Protein AF-A0A088EZX1-F1 (afdb_monomer)

pLDDT: mean 89.08, std 13.88, range [38.44, 97.62]

Mean predicted aligned error: 6.72 Å

Nearest PDB structures (foldseek):
  3rqe-assembly1_C  TM=2.971E-01  e=9.447E+00  Homo sapiens

Solvent-accessible surface area (backbone atoms only — not comparable to full-atom values): 5942 Å² total; per-residue (Å²): 137,83,80,78,68,46,72,68,45,32,51,54,51,67,64,37,51,64,52,64,74,63,32,73,60,56,62,70,67,47,57,46,86,90,68,82,81,54,67,69,47,52,75,72,67,46,52,73,58,54,47,36,44,52,66,67,53,99,67,88,75,80,70,56,60,55,55,51,30,48,50,48,29,53,49,40,50,51,54,28,51,52,33,51,52,58,62,56,57,67,70,72,76,80,82,82,128

Secondary structure (DSSP, 8-state):
-PPP-SHHHHHHHHT-HHHHHS----HHHHT-SS----HHHHHHT--HHHHHHHTT-SS----THHHHHHHHHHHHHHHHHHHHHHHHHGGG-----

Foldseek 3Di:
DDQDQALVSLVVLCPPCCLQPPLAACLVVLQDDPDDDDPCCLVPPDDPLSNCSNVVPPDDDDPCSNPVSVVSNVVSNVSSVVSVVVVVVVVPPDPDD

Radius of gyration: 20.99 Å; Cα contacts (8 Å, |Δi|>4): 64; chains: 1; bounding box: 43×24×69 Å

Sequence (97 aa):
MVIPNSLADAELLLNDYSTMNTGYPVYGELSADEYYVALETFDGMLDFDQRNTYTWMDIIYDDVAQWQRPYKAVFNANQALEIINNNSADTKIDIKK

Structure (mmCIF, N/CA/C/O backbone):
data_AF-A0A088EZX1-F1
#
_entry.id   AF-A0A088EZX1-F1
#
loop_
_atom_site.group_PDB
_atom_site.id
_atom_site.type_symbol
_atom_site.label_atom_id
_atom_site.label_alt_id
_atom_site.label_comp_id
_atom_site.label_asym_id
_atom_site.label_entity_id
_atom_site.label_seq_id
_atom_site.pdbx_PDB_ins_code
_atom_site.Cartn_x
_atom_site.Cartn_y
_atom_site.Cartn_z
_atom_site.occupancy
_atom_site.B_iso_or_equiv
_atom_site.auth_seq_id
_atom_site.auth_comp_id
_atom_site.auth_asym_id
_atom_site.auth_atom_id
_atom_site.pdbx_PDB_model_num
ATOM 1 N N . MET A 1 1 ? -22.031 13.208 5.763 1.00 49.41 1 MET A N 1
ATOM 2 C CA . MET A 1 1 ? -21.100 12.103 6.079 1.00 49.41 1 MET A CA 1
ATOM 3 C C . MET A 1 1 ? -21.504 11.534 7.423 1.00 49.41 1 MET A C 1
ATOM 5 O O . MET A 1 1 ? -21.734 12.322 8.330 1.00 49.41 1 MET A O 1
ATOM 9 N N . VAL A 1 2 ? -21.661 10.216 7.520 1.00 72.44 2 VAL A N 1
ATOM 10 C CA . VAL A 1 2 ? -21.952 9.519 8.782 1.00 72.44 2 VAL A CA 1
ATOM 11 C C . VAL A 1 2 ? -20.622 9.026 9.340 1.00 72.44 2 VAL A C 1
ATOM 13 O O . VAL A 1 2 ? -19.820 8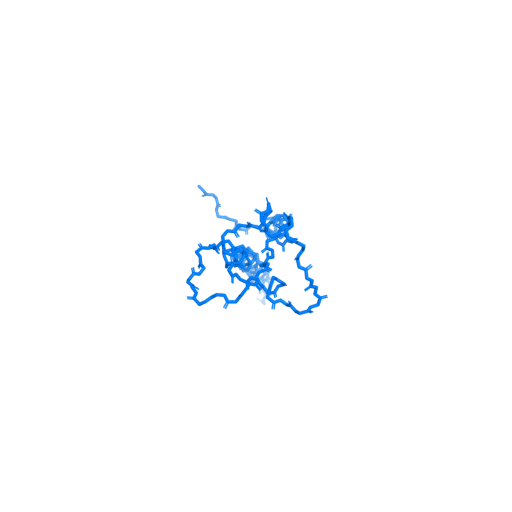.487 8.581 1.00 72.44 2 VAL A O 1
ATOM 16 N N . ILE A 1 3 ? -20.368 9.272 10.624 1.00 80.56 3 ILE A N 1
ATOM 17 C CA . ILE A 1 3 ? -19.179 8.767 11.316 1.00 80.56 3 ILE A CA 1
ATOM 18 C C . ILE A 1 3 ? -19.511 7.341 11.788 1.00 80.56 3 ILE A C 1
ATOM 20 O O . ILE A 1 3 ? -20.488 7.192 12.525 1.00 80.56 3 ILE A O 1
ATOM 24 N N . PRO A 1 4 ? -18.762 6.311 11.352 1.00 84.75 4 PRO A N 1
ATOM 25 C CA . PRO A 1 4 ? -18.891 4.940 11.852 1.00 84.75 4 PRO A CA 1
ATOM 26 C C . PRO A 1 4 ? -18.852 4.890 13.384 1.00 84.75 4 PRO A C 1
ATOM 28 O O . PRO A 1 4 ? -17.983 5.524 13.978 1.00 84.75 4 PRO A O 1
ATOM 31 N N . ASN A 1 5 ? -19.767 4.157 1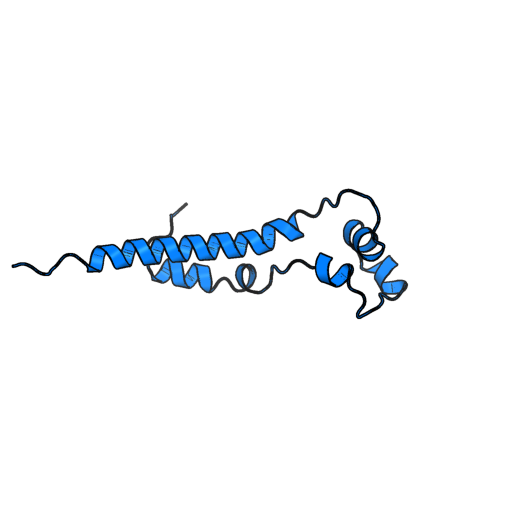4.027 1.00 88.94 5 ASN A N 1
ATOM 32 C CA . ASN A 1 5 ? -19.808 4.096 15.500 1.00 88.94 5 ASN A CA 1
ATOM 33 C C . ASN A 1 5 ? -20.279 2.746 16.072 1.00 88.94 5 ASN A C 1
ATOM 35 O O . ASN A 1 5 ? -20.170 2.508 17.273 1.00 88.94 5 ASN A O 1
ATOM 39 N N . SER A 1 6 ? -20.803 1.846 15.239 1.00 92.31 6 SER A N 1
ATOM 40 C CA . SER A 1 6 ? -21.243 0.514 15.663 1.00 92.31 6 SER A CA 1
ATOM 41 C C . SER A 1 6 ? -20.201 -0.562 15.352 1.00 92.31 6 SER A C 1
ATOM 43 O O . SER A 1 6 ? -19.401 -0.422 14.427 1.00 92.31 6 SER A O 1
ATOM 45 N N . LEU A 1 7 ? -20.249 -1.690 16.071 1.00 93.25 7 LEU A N 1
ATOM 46 C CA . LEU A 1 7 ? -19.397 -2.851 15.768 1.00 93.25 7 LEU A CA 1
ATOM 47 C C . LEU A 1 7 ? -19.598 -3.378 14.336 1.00 93.25 7 LEU A C 1
ATOM 49 O O . LEU A 1 7 ? -18.640 -3.840 13.723 1.00 93.25 7 LEU A O 1
ATOM 53 N N . ALA A 1 8 ? -20.810 -3.257 13.783 1.00 94.31 8 ALA A N 1
ATOM 54 C CA . ALA A 1 8 ? -21.083 -3.609 12.391 1.00 94.31 8 ALA A CA 1
ATOM 55 C C . ALA A 1 8 ? -20.343 -2.682 11.409 1.00 94.31 8 ALA A C 1
ATOM 57 O O . ALA A 1 8 ? -19.843 -3.141 10.386 1.00 94.31 8 ALA A O 1
ATOM 58 N N . ASP A 1 9 ? -20.207 -1.391 11.731 1.00 94.31 9 ASP A N 1
ATOM 59 C CA . ASP A 1 9 ? -19.421 -0.474 10.900 1.00 94.31 9 ASP A CA 1
ATOM 60 C C . ASP A 1 9 ? -17.927 -0.825 10.942 1.00 94.31 9 ASP A C 1
ATOM 62 O O . ASP A 1 9 ? -17.252 -0.765 9.915 1.00 94.31 9 ASP A O 1
ATOM 66 N N . ALA A 1 10 ? -17.409 -1.227 12.109 1.00 94.81 10 ALA A N 1
ATOM 67 C CA . ALA A 1 10 ? -16.029 -1.698 12.239 1.00 94.81 10 ALA A CA 1
ATOM 68 C C . ALA A 1 10 ? -15.780 -2.961 11.395 1.00 94.81 10 ALA A C 1
ATOM 70 O O . ALA A 1 10 ? -14.762 -3.054 10.712 1.00 94.81 10 ALA A O 1
ATOM 71 N N . GLU A 1 11 ? -16.728 -3.901 11.383 1.00 95.69 11 GLU A N 1
ATOM 72 C CA . GLU A 1 11 ? -16.672 -5.079 10.515 1.00 95.69 11 GLU A CA 1
ATOM 73 C C . GLU A 1 11 ? -16.665 -4.691 9.026 1.00 95.69 11 GLU A C 1
ATOM 75 O O . GLU A 1 11 ? -15.844 -5.198 8.263 1.00 95.69 11 GLU A O 1
ATOM 80 N N . LEU A 1 12 ? -17.512 -3.746 8.604 1.00 95.75 12 LEU A N 1
ATOM 81 C CA . LEU A 1 12 ? -17.533 -3.262 7.219 1.00 95.75 12 LEU A CA 1
ATOM 82 C C . LEU A 1 12 ? -16.223 -2.570 6.809 1.00 95.75 12 LEU A C 1
ATOM 84 O O . LEU A 1 12 ? -15.771 -2.767 5.682 1.00 95.75 12 LEU A O 1
ATOM 88 N N . LEU A 1 13 ? -15.595 -1.802 7.707 1.00 95.12 13 LEU A N 1
ATOM 89 C CA . LEU A 1 13 ? -14.288 -1.177 7.456 1.00 95.12 13 LEU A CA 1
ATOM 90 C C . LEU A 1 13 ? -13.188 -2.219 7.216 1.00 95.12 13 LEU A C 1
ATOM 92 O O . LEU A 1 13 ? -12.357 -2.038 6.326 1.00 95.12 13 LEU A O 1
ATOM 96 N N . LEU A 1 14 ? -13.187 -3.304 7.994 1.00 95.31 14 LEU A N 1
ATOM 97 C CA . LEU A 1 14 ? -12.210 -4.388 7.860 1.00 95.31 14 LEU A CA 1
ATOM 98 C C . LEU A 1 14 ? -12.492 -5.289 6.650 1.00 95.31 14 LEU A C 1
ATOM 100 O O . LEU A 1 14 ? -11.560 -5.830 6.057 1.00 95.31 14 LEU A O 1
ATOM 104 N N . ASN A 1 15 ? -13.758 -5.409 6.248 1.00 96.81 15 ASN A N 1
ATOM 105 C CA . ASN A 1 15 ? -14.177 -6.163 5.067 1.00 96.81 15 ASN A CA 1
ATOM 106 C C . ASN A 1 15 ? -13.971 -5.411 3.739 1.00 96.81 15 ASN A C 1
ATOM 108 O O . ASN A 1 15 ? -14.233 -5.983 2.678 1.00 96.81 15 ASN A O 1
ATOM 112 N N . ASP A 1 16 ? -13.475 -4.166 3.750 1.00 95.44 16 ASP A N 1
ATOM 113 C CA . ASP A 1 16 ? -13.034 -3.464 2.537 1.00 95.44 16 ASP A CA 1
ATOM 114 C C . ASP A 1 16 ? -11.767 -4.124 1.965 1.00 95.44 16 ASP A C 1
ATOM 116 O O . ASP A 1 16 ? -10.639 -3.662 2.152 1.00 95.44 16 ASP A O 1
ATOM 120 N N . TYR A 1 17 ? -11.965 -5.234 1.251 1.00 95.19 17 TYR A N 1
ATOM 121 C CA . TYR A 1 17 ? -10.896 -6.047 0.679 1.00 95.19 17 TYR A CA 1
ATOM 122 C C . TYR A 1 17 ? -9.951 -5.235 -0.208 1.00 95.19 17 TYR A C 1
ATOM 124 O O . TYR A 1 17 ? -8.739 -5.438 -0.158 1.00 95.19 17 TYR A O 1
ATOM 132 N N . SER A 1 18 ? -10.486 -4.296 -0.996 1.00 94.25 18 SER A N 1
ATOM 133 C CA . SER A 1 18 ? -9.666 -3.486 -1.893 1.00 94.25 18 SER A CA 1
ATOM 134 C C . SER A 1 18 ? -8.676 -2.637 -1.097 1.00 94.25 18 SER A C 1
ATOM 136 O O . SER A 1 18 ? -7.477 -2.665 -1.376 1.00 94.25 18 SER A O 1
ATOM 138 N N . THR A 1 19 ? -9.133 -1.945 -0.056 1.00 94.88 19 THR A N 1
ATOM 139 C CA . THR A 1 19 ? -8.226 -1.146 0.773 1.00 94.88 19 THR A CA 1
ATOM 140 C C . THR A 1 19 ? -7.297 -2.024 1.614 1.00 94.88 19 THR A C 1
ATOM 142 O O . THR A 1 19 ? -6.100 -1.753 1.670 1.00 94.88 19 THR A O 1
ATOM 145 N N . MET A 1 20 ? -7.819 -3.079 2.243 1.00 96.31 20 MET A N 1
ATOM 146 C CA . MET A 1 20 ? -7.074 -3.852 3.240 1.00 96.31 20 MET A CA 1
ATOM 147 C C . MET A 1 20 ? -6.065 -4.835 2.633 1.00 96.31 20 MET A C 1
ATOM 149 O O . MET A 1 20 ? -5.031 -5.085 3.244 1.00 96.31 20 MET A O 1
ATOM 153 N N . ASN A 1 21 ? -6.342 -5.384 1.444 1.00 95.00 21 ASN A N 1
ATOM 154 C CA . ASN A 1 21 ? -5.594 -6.521 0.893 1.00 95.00 21 ASN A CA 1
ATOM 155 C C . ASN A 1 21 ? -5.143 -6.344 -0.566 1.00 95.00 21 ASN A C 1
ATOM 157 O O . ASN A 1 21 ? -4.737 -7.319 -1.192 1.00 95.00 21 ASN A O 1
ATOM 161 N N . THR A 1 22 ? -5.239 -5.143 -1.151 1.00 93.56 22 THR A N 1
ATOM 162 C CA . THR A 1 22 ? -4.761 -4.916 -2.536 1.00 93.56 22 THR A CA 1
ATOM 163 C C . THR A 1 22 ? -3.867 -3.687 -2.702 1.00 93.56 22 THR A C 1
ATOM 165 O O . THR A 1 22 ? -3.237 -3.513 -3.740 1.00 93.56 22 THR A O 1
ATOM 168 N N . GLY A 1 23 ? -3.767 -2.836 -1.678 1.00 89.12 23 GLY A N 1
ATOM 169 C CA . GLY A 1 23 ? -3.029 -1.572 -1.716 1.00 89.12 23 GLY A CA 1
ATOM 170 C C . GLY A 1 23 ? -1.535 -1.672 -1.397 1.00 89.12 23 GLY A C 1
ATOM 171 O O . GLY A 1 23 ? -1.017 -0.770 -0.743 1.00 89.12 23 GLY A O 1
ATOM 172 N N . TYR A 1 24 ? -0.856 -2.752 -1.789 1.00 92.00 24 TYR A N 1
ATOM 173 C CA . TYR A 1 24 ? 0.557 -2.963 -1.455 1.00 92.00 24 TYR A CA 1
ATOM 174 C C . TYR A 1 24 ? 1.488 -2.033 -2.258 1.00 92.00 24 TYR A C 1
ATOM 176 O O . TYR A 1 24 ? 1.235 -1.811 -3.446 1.00 92.00 24 TYR A O 1
ATOM 184 N N . PRO A 1 25 ? 2.562 -1.498 -1.645 1.00 93.12 25 PRO A N 1
ATOM 185 C CA . PRO A 1 25 ? 3.600 -0.770 -2.371 1.00 93.12 25 PRO A CA 1
ATOM 186 C C . PRO A 1 25 ? 4.409 -1.727 -3.255 1.00 93.12 25 PRO A C 1
ATOM 188 O O . PRO A 1 25 ? 4.695 -2.853 -2.850 1.00 93.12 25 PRO A O 1
ATOM 191 N N . VAL A 1 26 ? 4.805 -1.273 -4.445 1.00 92.56 26 VAL A N 1
ATOM 192 C CA . VAL A 1 26 ? 5.519 -2.098 -5.439 1.00 92.56 26 VAL A CA 1
ATOM 193 C C . VAL A 1 26 ? 6.997 -1.738 -5.577 1.00 92.56 26 VAL A C 1
ATOM 195 O O . VAL A 1 26 ? 7.765 -2.532 -6.107 1.00 92.56 26 VAL A O 1
ATOM 198 N N . TYR A 1 27 ? 7.428 -0.576 -5.075 1.00 93.69 27 TYR A N 1
ATOM 199 C CA . TYR A 1 27 ? 8.813 -0.113 -5.255 1.00 93.69 27 TYR A CA 1
ATOM 200 C C . TYR A 1 27 ? 9.856 -0.993 -4.574 1.00 93.69 27 TYR A C 1
ATOM 202 O O . TYR A 1 27 ? 10.941 -1.149 -5.119 1.00 93.69 27 TYR A O 1
ATOM 210 N N . GLY A 1 28 ? 9.516 -1.623 -3.444 1.00 91.25 28 GLY A N 1
ATOM 211 C CA . GLY A 1 28 ? 10.409 -2.590 -2.800 1.00 91.25 28 GLY A CA 1
ATOM 212 C C . GLY A 1 28 ? 10.759 -3.745 -3.738 1.00 91.25 28 GLY A C 1
ATOM 213 O O . GLY A 1 28 ? 11.934 -4.024 -3.946 1.00 91.25 28 GLY A O 1
ATOM 214 N N . GLU A 1 29 ? 9.744 -4.327 -4.378 1.00 92.88 29 GLU A N 1
ATOM 215 C CA . GLU A 1 29 ? 9.913 -5.419 -5.341 1.00 92.88 29 GLU A CA 1
ATOM 216 C C . GLU A 1 29 ? 10.589 -4.943 -6.633 1.00 92.88 29 GLU A C 1
ATOM 218 O O . GLU A 1 29 ? 11.450 -5.625 -7.170 1.00 92.88 29 GLU A O 1
ATOM 223 N N . LEU A 1 30 ? 10.248 -3.757 -7.150 1.00 94.00 30 LEU A N 1
ATOM 224 C CA . LEU A 1 30 ? 10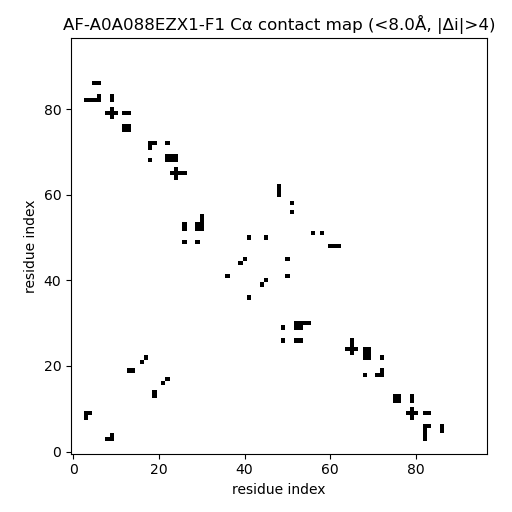.905 -3.193 -8.343 1.00 94.00 30 LEU A CA 1
ATOM 225 C C . LEU A 1 30 ? 12.393 -2.914 -8.141 1.00 94.00 30 LEU A C 1
ATOM 227 O O . LEU A 1 30 ? 13.140 -2.906 -9.110 1.00 94.00 30 LEU A O 1
ATOM 231 N N . SER A 1 31 ? 12.820 -2.701 -6.902 1.00 92.38 31 SER A N 1
ATOM 232 C CA . SER A 1 31 ? 14.220 -2.473 -6.551 1.00 92.38 31 SER A CA 1
ATOM 233 C C . SER A 1 31 ? 14.978 -3.754 -6.163 1.00 92.38 31 SER A C 1
ATOM 235 O O . SER A 1 31 ? 16.157 -3.685 -5.827 1.00 92.38 31 SER A O 1
ATOM 237 N N . ALA A 1 32 ? 14.314 -4.911 -6.184 1.00 93.44 32 ALA A N 1
ATOM 238 C CA . ALA A 1 32 ? 14.854 -6.173 -5.689 1.00 93.44 32 ALA A CA 1
ATOM 239 C C . ALA A 1 32 ? 15.787 -6.868 -6.707 1.00 93.44 32 ALA A C 1
ATOM 241 O O . ALA A 1 32 ? 15.810 -6.509 -7.886 1.00 93.44 32 ALA A O 1
ATOM 242 N N . ASP A 1 33 ? 16.577 -7.847 -6.258 1.00 93.50 33 ASP A N 1
ATOM 243 C CA . ASP A 1 33 ? 17.577 -8.547 -7.083 1.00 93.50 33 ASP A CA 1
ATOM 244 C C . ASP A 1 33 ? 17.165 -9.980 -7.476 1.00 93.50 33 ASP A C 1
ATOM 246 O O . ASP A 1 33 ? 17.901 -10.682 -8.176 1.00 93.50 33 ASP A O 1
ATOM 250 N N . GLU A 1 34 ? 15.959 -10.407 -7.095 1.00 94.94 34 GLU A N 1
ATOM 251 C CA . GLU A 1 34 ? 15.430 -11.749 -7.343 1.00 94.94 34 GLU A CA 1
ATOM 252 C C . GLU A 1 34 ? 14.938 -11.987 -8.783 1.00 94.94 34 GLU A C 1
ATOM 254 O O . GLU A 1 34 ? 14.718 -13.137 -9.178 1.00 94.94 34 GLU A O 1
ATOM 259 N N . TYR A 1 35 ? 14.764 -10.938 -9.591 1.00 94.31 35 TYR A N 1
ATOM 260 C CA . TYR A 1 35 ? 14.313 -11.050 -10.981 1.00 94.31 35 TYR A CA 1
ATOM 261 C C . TYR A 1 35 ? 14.900 -9.958 -11.879 1.00 94.31 35 TYR A C 1
ATOM 263 O O . TYR A 1 35 ? 15.557 -9.024 -11.434 1.00 94.31 35 TYR A O 1
ATOM 271 N N . TYR A 1 36 ? 14.651 -10.088 -13.182 1.00 94.81 36 TYR A N 1
ATOM 272 C CA . TYR A 1 36 ? 14.931 -9.043 -14.158 1.00 94.81 36 TYR A CA 1
ATOM 273 C C . TYR A 1 36 ? 13.682 -8.747 -14.988 1.00 94.81 36 TYR A C 1
ATOM 275 O O . TYR A 1 36 ? 12.883 -9.638 -15.286 1.00 94.81 36 TYR A O 1
ATOM 283 N N . VAL A 1 37 ? 13.525 -7.488 -15.387 1.00 95.06 37 VAL A N 1
ATOM 284 C CA . VAL A 1 37 ? 12.449 -7.034 -16.273 1.00 95.06 37 VAL A CA 1
ATOM 285 C C . VAL A 1 37 ? 12.925 -7.118 -17.724 1.00 95.06 37 VAL A C 1
ATOM 287 O O . VAL A 1 37 ? 13.976 -6.583 -18.076 1.00 95.06 37 VAL A O 1
ATOM 290 N N . ALA A 1 38 ? 12.155 -7.799 -18.578 1.00 96.81 38 ALA A N 1
ATOM 291 C CA . ALA A 1 38 ? 12.420 -7.859 -20.016 1.00 96.81 38 ALA A CA 1
ATOM 292 C C . ALA A 1 38 ? 12.263 -6.474 -20.667 1.00 96.81 38 ALA A C 1
ATOM 294 O O . ALA A 1 38 ? 11.437 -5.674 -20.223 1.00 96.81 38 ALA A O 1
ATOM 295 N N . LEU A 1 39 ? 13.018 -6.201 -21.736 1.00 97.00 39 LEU A N 1
ATOM 296 C CA . LEU A 1 39 ? 13.037 -4.883 -22.383 1.00 97.00 39 LEU A CA 1
ATOM 297 C C . LEU A 1 39 ? 11.640 -4.459 -22.858 1.00 97.00 39 LEU A C 1
ATOM 299 O O . LEU A 1 39 ? 11.244 -3.314 -22.678 1.00 97.00 39 LEU A O 1
ATOM 303 N N . GLU A 1 40 ? 10.856 -5.399 -23.385 1.00 97.62 40 GLU A N 1
ATOM 304 C CA . GLU A 1 40 ? 9.494 -5.148 -23.853 1.00 97.62 40 GLU A CA 1
ATOM 305 C C . GLU A 1 40 ? 8.569 -4.700 -22.712 1.00 97.62 40 GLU A C 1
ATOM 307 O O . GLU A 1 40 ? 7.735 -3.814 -22.896 1.00 97.62 40 GLU A O 1
ATOM 312 N N . THR A 1 41 ? 8.730 -5.281 -21.520 1.00 96.62 41 THR A N 1
ATOM 313 C CA . THR A 1 41 ? 7.976 -4.898 -20.317 1.00 96.62 41 THR A CA 1
ATOM 314 C C . THR A 1 41 ? 8.471 -3.564 -19.767 1.00 96.62 41 THR A C 1
ATOM 316 O O . THR A 1 41 ? 7.661 -2.705 -19.420 1.00 96.62 41 THR A O 1
ATOM 319 N N . PHE A 1 42 ? 9.789 -3.367 -19.718 1.00 96.06 42 PHE A N 1
ATOM 320 C CA . PHE A 1 42 ? 10.400 -2.126 -19.251 1.00 96.06 42 PHE A CA 1
ATOM 321 C C . PHE A 1 42 ? 9.940 -0.931 -20.097 1.00 96.06 42 PHE A C 1
ATOM 323 O O . PHE A 1 42 ? 9.498 0.079 -19.553 1.00 96.06 42 PHE A O 1
ATOM 330 N N . ASP A 1 43 ? 9.956 -1.073 -21.424 1.00 95.81 43 ASP A N 1
ATOM 331 C CA . ASP A 1 43 ? 9.592 -0.005 -22.353 1.00 95.81 43 ASP A CA 1
ATOM 332 C C . ASP A 1 43 ? 8.081 0.130 -22.573 1.00 95.81 43 ASP A C 1
ATOM 334 O O . ASP A 1 43 ? 7.597 1.238 -22.827 1.00 95.81 43 ASP A O 1
ATOM 338 N N . GLY A 1 44 ? 7.330 -0.972 -22.489 1.00 96.00 44 GLY A N 1
ATOM 339 C CA . GLY A 1 44 ? 5.911 -1.019 -22.843 1.00 96.00 44 GLY A CA 1
ATOM 340 C C . GLY A 1 44 ? 4.928 -0.980 -21.671 1.00 96.00 44 GLY A C 1
ATOM 341 O O . GLY A 1 44 ? 3.791 -0.557 -21.874 1.00 96.00 44 GLY A O 1
ATOM 342 N N . MET A 1 45 ? 5.326 -1.418 -20.470 1.00 95.44 45 MET A N 1
ATOM 343 C CA . MET A 1 45 ? 4.422 -1.550 -19.314 1.00 95.44 45 MET A CA 1
ATOM 344 C C . MET A 1 45 ? 4.787 -0.658 -18.132 1.00 95.44 45 MET A C 1
ATOM 346 O O 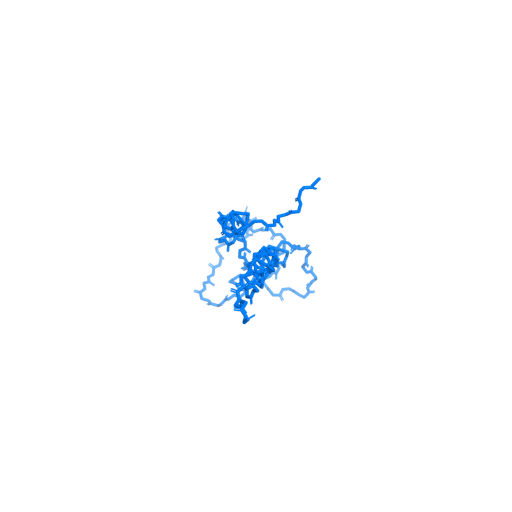. MET A 1 45 ? 3.875 -0.128 -17.500 1.00 95.44 45 MET A O 1
ATOM 350 N N . LEU A 1 46 ? 6.077 -0.498 -17.819 1.00 95.12 46 LEU A N 1
ATOM 351 C CA . LEU A 1 46 ? 6.476 0.303 -16.664 1.00 95.12 46 LEU A CA 1
ATOM 352 C C . LEU A 1 46 ? 6.232 1.790 -16.919 1.00 95.12 46 LEU A C 1
ATOM 354 O O . LEU A 1 46 ? 6.561 2.312 -17.992 1.00 95.12 46 LEU A O 1
ATOM 358 N N . ASP A 1 47 ? 5.694 2.480 -15.920 1.00 94.19 47 ASP A N 1
ATOM 359 C CA . ASP A 1 47 ? 5.612 3.939 -15.929 1.00 94.19 47 ASP A CA 1
ATOM 360 C C . ASP A 1 47 ? 6.982 4.592 -15.646 1.00 94.19 47 ASP A C 1
ATOM 362 O O . ASP A 1 47 ? 8.002 3.918 -15.482 1.00 94.19 47 ASP A O 1
ATOM 366 N N . PHE A 1 48 ? 7.022 5.927 -15.658 1.00 94.25 48 PHE A N 1
ATOM 367 C CA . PHE A 1 48 ? 8.255 6.686 -15.448 1.00 94.25 48 PHE A CA 1
ATOM 368 C C . PHE A 1 48 ? 8.900 6.366 -14.094 1.00 94.25 48 PHE A C 1
ATOM 370 O O . PHE A 1 48 ? 10.072 5.991 -14.054 1.00 94.25 48 PHE A O 1
ATOM 377 N N . ASP A 1 49 ? 8.147 6.450 -12.998 1.00 94.81 49 ASP A N 1
ATOM 378 C CA . ASP A 1 49 ? 8.699 6.229 -11.663 1.00 94.81 49 ASP A CA 1
ATOM 379 C C . ASP A 1 49 ? 9.116 4.772 -11.460 1.00 94.81 49 ASP A C 1
ATOM 381 O O . ASP A 1 49 ? 10.152 4.512 -10.854 1.00 94.81 49 ASP A O 1
ATOM 385 N N . GLN A 1 50 ? 8.375 3.814 -12.019 1.00 95.06 50 GLN A N 1
ATOM 386 C CA . GLN A 1 50 ? 8.710 2.393 -11.962 1.00 95.06 50 GLN A CA 1
ATOM 387 C C . GLN A 1 50 ? 10.015 2.075 -12.700 1.00 95.06 50 GLN A C 1
ATOM 389 O O . GLN A 1 50 ? 10.848 1.339 -12.173 1.00 95.06 50 GLN A O 1
ATOM 394 N N . ARG A 1 51 ? 10.235 2.649 -13.893 1.00 94.88 51 ARG A N 1
ATOM 395 C CA . ARG A 1 51 ? 11.508 2.500 -14.629 1.00 94.88 51 ARG A CA 1
ATOM 396 C C . ARG A 1 51 ? 12.671 3.090 -13.848 1.00 94.88 51 ARG A C 1
ATOM 398 O O . ARG A 1 51 ? 13.729 2.469 -13.752 1.00 94.88 51 ARG A O 1
ATOM 405 N N . ASN A 1 52 ? 12.471 4.280 -13.291 1.00 95.00 52 ASN A N 1
ATOM 406 C CA . ASN A 1 52 ? 13.484 4.965 -12.497 1.00 95.00 52 ASN A CA 1
ATOM 407 C C . ASN A 1 52 ? 13.781 4.220 -11.189 1.00 95.00 52 ASN A C 1
ATOM 409 O O . ASN A 1 52 ? 14.943 4.107 -10.818 1.00 95.00 52 ASN A O 1
ATOM 413 N N . THR A 1 53 ? 12.761 3.634 -10.557 1.00 94.94 53 THR A N 1
ATOM 414 C CA . THR A 1 53 ? 12.905 2.770 -9.376 1.00 94.94 53 THR A CA 1
ATOM 415 C C . THR A 1 53 ? 13.714 1.521 -9.713 1.00 94.94 53 THR A C 1
ATOM 417 O O . THR A 1 53 ? 14.694 1.230 -9.037 1.00 94.94 53 THR A O 1
ATOM 420 N N . TYR A 1 54 ? 13.362 0.819 -10.797 1.00 95.44 54 TYR A N 1
ATOM 421 C CA . TYR A 1 54 ? 14.064 -0.394 -11.232 1.00 95.44 54 TYR A CA 1
ATOM 422 C C . TYR A 1 54 ? 15.537 -0.136 -11.583 1.00 95.44 54 TYR A C 1
ATOM 424 O O . TYR A 1 54 ? 16.407 -0.973 -11.357 1.00 95.44 54 TYR A O 1
ATOM 432 N N . THR A 1 55 ? 15.836 1.044 -12.128 1.00 94.50 55 THR A N 1
ATOM 433 C CA . THR A 1 55 ? 17.199 1.455 -12.502 1.00 94.50 55 THR A CA 1
ATOM 434 C C . THR A 1 55 ? 17.931 2.245 -11.417 1.00 94.50 55 THR A C 1
ATOM 436 O O . THR A 1 55 ? 19.071 2.648 -11.643 1.00 94.50 55 THR A O 1
ATOM 439 N N . TRP A 1 56 ? 17.319 2.433 -10.241 1.00 93.69 56 TRP A N 1
ATOM 440 C CA . TRP A 1 56 ? 17.886 3.173 -9.109 1.00 93.69 56 TRP A CA 1
ATOM 441 C C . TRP A 1 56 ? 18.349 4.597 -9.463 1.00 93.69 56 TRP A C 1
ATOM 443 O O . TRP A 1 56 ? 19.407 5.056 -9.027 1.00 93.69 56 TRP A O 1
ATOM 453 N N . MET A 1 57 ? 17.565 5.306 -10.275 1.00 95.31 57 MET A N 1
ATOM 454 C CA . MET A 1 57 ? 17.874 6.682 -10.661 1.00 95.31 57 MET A CA 1
ATOM 455 C C . MET A 1 57 ? 17.729 7.640 -9.473 1.00 95.31 57 MET A C 1
ATOM 457 O O . MET A 1 57 ? 16.769 7.562 -8.709 1.00 95.31 57 MET A O 1
ATOM 461 N N . ASP A 1 58 ? 18.661 8.587 -9.350 1.00 94.19 58 ASP A N 1
ATOM 462 C CA . ASP A 1 58 ? 18.640 9.629 -8.314 1.00 94.19 58 ASP A CA 1
ATOM 463 C C . ASP A 1 58 ? 17.660 10.753 -8.686 1.00 94.19 58 ASP A C 1
ATOM 465 O O . ASP A 1 58 ? 18.041 11.847 -9.109 1.00 94.19 58 ASP A O 1
ATOM 469 N N . ILE A 1 59 ? 16.368 10.435 -8.616 1.00 92.00 59 ILE A N 1
ATOM 470 C CA . ILE A 1 59 ? 15.267 11.362 -8.863 1.00 92.00 59 ILE A CA 1
ATOM 471 C C . ILE A 1 59 ? 14.215 11.254 -7.758 1.00 92.00 59 ILE A C 1
ATOM 473 O O . ILE A 1 59 ? 14.155 10.279 -7.011 1.00 92.00 59 ILE A O 1
ATOM 477 N N . ILE A 1 60 ? 13.352 12.262 -7.673 1.00 90.44 60 ILE A N 1
ATOM 478 C CA . ILE A 1 60 ? 12.191 12.223 -6.785 1.00 90.44 60 ILE A CA 1
ATOM 479 C C . ILE A 1 60 ? 11.090 11.407 -7.470 1.00 90.44 60 ILE A C 1
ATOM 481 O O . ILE A 1 60 ? 10.759 11.680 -8.622 1.00 90.44 60 ILE A O 1
ATOM 485 N N . TYR A 1 61 ? 10.542 10.422 -6.757 1.00 88.88 61 TYR A N 1
ATOM 486 C CA . TYR A 1 61 ? 9.360 9.670 -7.181 1.00 88.88 61 TYR A CA 1
ATOM 487 C C . TYR A 1 61 ? 8.092 10.395 -6.727 1.00 88.88 61 TYR A C 1
ATOM 489 O O . TYR A 1 61 ? 7.963 10.726 -5.544 1.00 88.88 61 TYR A O 1
ATOM 497 N N . ASP A 1 62 ? 7.149 10.595 -7.644 1.00 90.25 62 ASP A N 1
ATOM 498 C CA . ASP A 1 62 ? 5.941 11.393 -7.414 1.00 90.25 62 ASP A CA 1
ATOM 499 C C . ASP A 1 62 ? 4.670 10.532 -7.267 1.00 90.25 62 ASP A C 1
ATOM 501 O O . ASP A 1 62 ? 3.597 11.058 -6.944 1.00 90.25 62 ASP A O 1
ATOM 505 N N . ASP A 1 63 ? 4.757 9.206 -7.445 1.00 92.88 63 ASP A N 1
ATOM 506 C CA . ASP A 1 63 ? 3.634 8.297 -7.196 1.00 92.88 63 ASP A CA 1
ATOM 507 C C . ASP A 1 63 ? 3.271 8.205 -5.704 1.00 92.88 63 ASP A C 1
ATOM 509 O O . ASP A 1 63 ? 3.706 7.334 -4.940 1.00 92.88 63 ASP A O 1
ATOM 513 N N . VAL A 1 64 ? 2.363 9.090 -5.299 1.00 93.31 64 VAL A N 1
ATOM 514 C CA . VAL A 1 64 ? 1.781 9.127 -3.957 1.00 93.31 64 VAL A CA 1
ATOM 515 C C . VAL A 1 64 ? 1.091 7.815 -3.572 1.00 93.31 64 VAL A C 1
ATOM 517 O O . VAL A 1 64 ? 0.960 7.530 -2.380 1.00 93.31 64 VAL A O 1
ATOM 520 N N . ALA A 1 65 ? 0.651 6.993 -4.534 1.00 92.81 65 ALA A N 1
ATOM 521 C CA . ALA A 1 65 ? -0.083 5.767 -4.247 1.00 92.81 65 ALA A CA 1
ATOM 522 C C . ALA A 1 65 ? 0.767 4.747 -3.478 1.00 92.81 65 ALA A C 1
ATOM 524 O O . ALA A 1 65 ? 0.210 4.021 -2.649 1.00 92.81 65 ALA A O 1
ATOM 525 N N . GLN A 1 66 ? 2.089 4.744 -3.687 1.00 92.88 66 GLN A N 1
ATOM 526 C CA . GLN A 1 66 ? 3.032 3.879 -2.968 1.00 92.88 66 GLN A CA 1
ATOM 527 C C 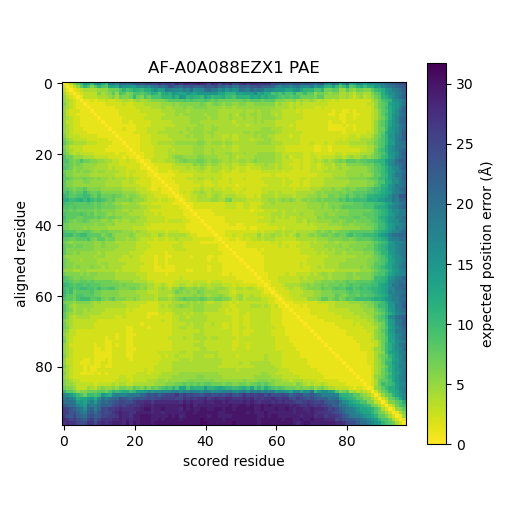. GLN A 1 66 ? 2.982 4.100 -1.455 1.00 92.88 66 GLN A C 1
ATOM 529 O O . GLN A 1 66 ? 3.132 3.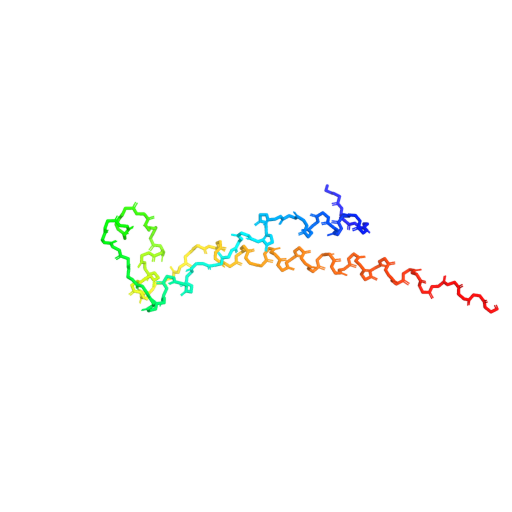165 -0.674 1.00 92.88 66 GLN A O 1
ATOM 534 N N . TRP A 1 67 ? 2.722 5.337 -1.033 1.00 93.25 67 TRP A N 1
ATOM 535 C CA . TRP A 1 67 ? 2.579 5.699 0.372 1.00 93.25 67 TRP A CA 1
ATOM 536 C C . TRP A 1 67 ? 1.118 5.699 0.822 1.00 93.25 67 TRP A C 1
ATOM 538 O O . TRP A 1 67 ? 0.751 5.120 1.842 1.00 93.25 67 TRP A O 1
ATOM 548 N N . GLN A 1 68 ? 0.244 6.340 0.055 1.00 95.62 68 GLN A N 1
ATOM 549 C CA . GLN A 1 68 ? -1.134 6.584 0.456 1.00 95.62 68 GLN A CA 1
ATOM 550 C C . GLN A 1 68 ? -1.925 5.289 0.654 1.00 95.62 68 GLN A C 1
ATOM 552 O O . GLN A 1 68 ? -2.713 5.194 1.596 1.00 95.62 68 GLN A O 1
ATOM 557 N N . ARG A 1 69 ? -1.750 4.295 -0.226 1.00 95.75 69 ARG A N 1
ATOM 558 C CA . ARG A 1 69 ? -2.524 3.047 -0.183 1.00 95.75 69 ARG A CA 1
ATOM 559 C C . ARG A 1 69 ? -2.268 2.226 1.086 1.00 95.75 69 ARG A C 1
ATOM 561 O O . ARG A 1 69 ? -3.258 1.927 1.759 1.00 95.75 69 ARG A O 1
ATOM 568 N N . PRO A 1 70 ? -1.016 1.925 1.489 1.00 95.06 70 PRO A N 1
ATOM 569 C CA . PRO A 1 70 ? -0.787 1.220 2.748 1.00 95.06 70 PRO A CA 1
ATOM 570 C C . PRO A 1 70 ? -1.252 2.040 3.960 1.00 95.06 70 PRO A C 1
ATOM 572 O O . PRO A 1 70 ? -1.862 1.488 4.876 1.00 95.06 70 PRO A O 1
ATOM 575 N N . TYR A 1 71 ? -1.078 3.367 3.951 1.00 96.19 71 TYR A N 1
ATOM 576 C CA . TYR A 1 71 ? -1.575 4.216 5.042 1.00 96.19 71 TYR A CA 1
ATOM 577 C C . TYR A 1 71 ? -3.100 4.276 5.132 1.00 96.19 71 TYR A C 1
ATOM 579 O O . TYR A 1 71 ? -3.641 4.455 6.223 1.00 96.19 71 TYR A O 1
ATOM 587 N N . LYS A 1 72 ? -3.815 4.070 4.025 1.00 96.31 72 LYS A N 1
ATOM 588 C CA . LYS A 1 72 ? -5.274 3.949 4.034 1.00 96.31 72 LYS A CA 1
ATOM 589 C C . LYS A 1 72 ? -5.733 2.685 4.771 1.00 96.31 72 LYS A C 1
ATOM 591 O O . LYS 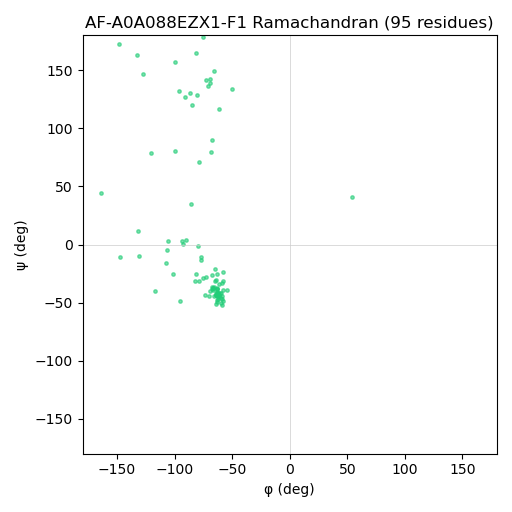A 1 72 ? -6.698 2.750 5.528 1.00 96.31 72 LYS A O 1
ATOM 596 N N . ALA A 1 73 ? -5.027 1.564 4.608 1.00 96.62 73 ALA A N 1
ATOM 597 C CA . ALA A 1 73 ? -5.303 0.346 5.373 1.00 96.62 73 ALA A CA 1
ATOM 598 C C . ALA A 1 73 ? -5.053 0.559 6.876 1.00 96.62 73 ALA A C 1
ATOM 600 O O . ALA A 1 73 ? -5.897 0.206 7.700 1.00 96.62 73 ALA A O 1
ATOM 601 N N . VAL A 1 74 ? -3.945 1.224 7.232 1.00 96.69 74 VAL A N 1
ATOM 602 C CA . VAL A 1 74 ? -3.650 1.617 8.625 1.00 96.69 74 VAL A CA 1
ATOM 603 C C . VAL A 1 74 ? -4.749 2.516 9.191 1.00 96.69 74 VAL A C 1
ATOM 605 O O . VAL A 1 74 ? -5.204 2.306 10.313 1.00 96.69 74 VAL A O 1
ATOM 608 N N . PHE A 1 75 ? -5.212 3.494 8.414 1.00 96.06 75 PHE A N 1
ATOM 609 C CA . PHE A 1 75 ? -6.299 4.378 8.815 1.00 96.06 75 PHE A CA 1
ATOM 610 C C . PHE A 1 75 ? -7.590 3.600 9.103 1.00 96.06 75 PHE A C 1
ATOM 612 O O . PHE A 1 75 ? -8.150 3.747 10.187 1.00 96.06 75 PHE A O 1
ATOM 619 N N . ASN A 1 76 ? -8.027 2.720 8.195 1.00 96.00 76 ASN A N 1
ATOM 620 C CA . ASN A 1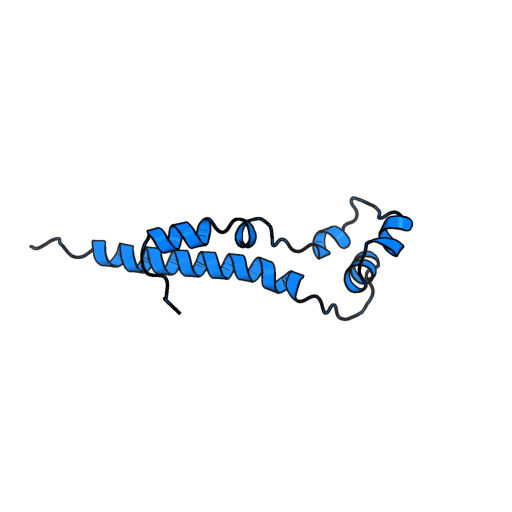 76 ? -9.220 1.894 8.407 1.00 96.00 76 ASN A CA 1
ATOM 621 C C . ASN A 1 76 ? -9.090 1.000 9.653 1.00 96.00 76 ASN A C 1
ATOM 623 O O . ASN A 1 76 ? -10.036 0.901 10.435 1.00 96.00 76 ASN A O 1
ATOM 627 N N . ALA A 1 77 ? -7.919 0.391 9.868 1.00 96.69 77 ALA A N 1
ATOM 628 C CA . ALA A 1 77 ? -7.654 -0.426 11.049 1.00 96.69 77 ALA A CA 1
ATOM 629 C C . ALA A 1 77 ? -7.734 0.396 12.346 1.00 96.69 77 ALA A C 1
ATOM 631 O O . ALA A 1 77 ? -8.366 -0.035 13.310 1.00 96.69 77 ALA A O 1
ATOM 632 N N . ASN A 1 78 ? -7.159 1.601 12.362 1.00 97.12 78 ASN A N 1
ATOM 633 C CA . ASN A 1 78 ? -7.220 2.497 13.517 1.00 97.12 78 ASN A CA 1
ATOM 634 C C . ASN A 1 78 ? -8.656 2.943 13.822 1.00 97.12 78 ASN A C 1
ATOM 636 O O . ASN A 1 78 ? -9.059 2.924 14.983 1.00 97.12 78 ASN A O 1
ATOM 640 N N . GLN A 1 79 ? -9.450 3.261 12.794 1.00 95.50 79 GLN A N 1
ATOM 641 C CA . GLN A 1 79 ? -10.870 3.581 12.969 1.00 95.50 79 GLN A CA 1
ATOM 642 C C . GLN A 1 79 ? -11.648 2.395 13.558 1.00 95.50 79 GLN A C 1
ATOM 644 O O . GLN A 1 79 ? -12.448 2.576 14.473 1.00 95.50 79 GLN A O 1
ATOM 649 N N . ALA A 1 80 ? -11.400 1.171 13.080 1.00 95.75 80 ALA A N 1
ATOM 650 C CA . ALA A 1 80 ? -12.035 -0.024 13.632 1.00 95.75 80 ALA A CA 1
ATOM 651 C C . ALA A 1 80 ? -11.650 -0.246 15.107 1.00 95.75 80 ALA A C 1
ATOM 653 O O . ALA A 1 80 ? -12.520 -0.517 15.936 1.00 95.75 80 ALA A O 1
ATOM 654 N N . LEU A 1 81 ? -10.369 -0.074 15.456 1.00 95.88 81 LEU A N 1
ATOM 655 C CA . LEU A 1 81 ? -9.887 -0.169 16.838 1.00 95.88 81 LEU A CA 1
ATOM 656 C C . LEU A 1 81 ? -10.547 0.869 17.753 1.00 95.88 81 LEU A C 1
ATOM 658 O O . LEU A 1 81 ? -10.929 0.533 18.873 1.00 95.88 81 LEU A O 1
ATOM 662 N N . GLU A 1 82 ? -10.713 2.107 17.289 1.00 95.00 82 GLU A N 1
ATOM 663 C CA . GLU A 1 82 ? -11.389 3.163 18.047 1.00 95.00 82 GLU A CA 1
ATOM 664 C C . GLU A 1 82 ? -12.854 2.804 18.336 1.00 95.00 82 GLU A C 1
ATOM 666 O O . GLU A 1 82 ? -13.290 2.865 19.487 1.00 95.00 82 GLU A O 1
ATOM 671 N N . ILE A 1 83 ? -13.596 2.339 17.325 1.00 94.50 83 ILE A N 1
ATOM 672 C CA . ILE A 1 83 ? -14.995 1.912 17.477 1.00 94.50 83 ILE A CA 1
ATOM 673 C C . ILE A 1 83 ? -15.107 0.765 18.489 1.00 94.50 83 ILE A C 1
ATOM 675 O O . ILE A 1 83 ? -15.966 0.798 19.375 1.00 94.50 83 ILE A O 1
ATOM 679 N N . ILE A 1 84 ? -14.231 -0.238 18.391 1.00 93.62 84 ILE A N 1
ATOM 680 C CA . ILE A 1 84 ? -14.218 -1.392 19.301 1.00 93.62 84 ILE A CA 1
ATOM 681 C C . ILE A 1 84 ? -13.897 -0.951 20.737 1.00 93.62 84 ILE A C 1
ATOM 683 O O . ILE A 1 84 ? -14.556 -1.391 21.683 1.00 93.62 84 ILE A O 1
ATOM 687 N N . ASN A 1 85 ? -12.917 -0.064 20.921 1.00 93.19 85 ASN A N 1
ATOM 688 C CA . ASN A 1 85 ? -12.544 0.452 22.23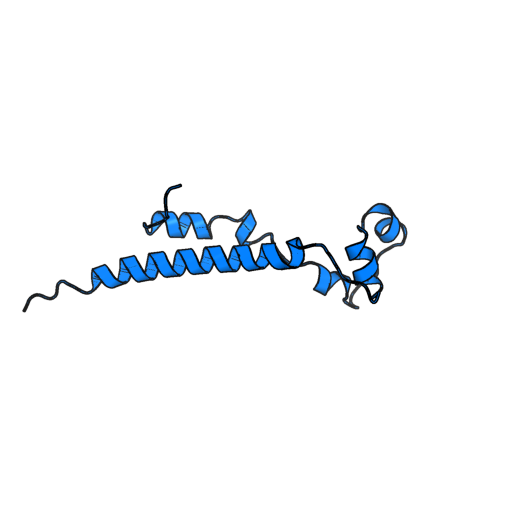9 1.00 93.19 85 ASN A CA 1
ATOM 689 C C . ASN A 1 85 ? -13.684 1.250 22.885 1.00 93.19 85 ASN A C 1
ATOM 691 O O . ASN A 1 85 ? -13.982 1.044 24.061 1.00 93.19 85 ASN A O 1
ATOM 695 N N . ASN A 1 86 ? -14.366 2.099 22.115 1.00 90.50 86 ASN A N 1
ATOM 696 C CA . ASN A 1 86 ? -15.477 2.901 22.623 1.00 90.50 86 ASN A CA 1
ATOM 697 C C . ASN A 1 86 ? -16.668 2.020 23.037 1.00 90.50 86 ASN A C 1
ATOM 699 O O . ASN A 1 86 ? -17.193 2.172 24.136 1.00 90.50 86 ASN A O 1
ATOM 703 N N . ASN A 1 87 ? -17.032 1.023 22.223 1.00 85.12 87 ASN A N 1
ATOM 704 C CA . ASN A 1 87 ? -18.148 0.120 22.533 1.00 85.12 87 ASN A CA 1
ATOM 705 C C . ASN A 1 87 ? -17.828 -0.882 23.668 1.00 85.12 87 ASN A C 1
ATOM 707 O O . ASN A 1 87 ? -18.723 -1.329 24.385 1.00 85.12 87 ASN A O 1
ATOM 711 N N . SER A 1 88 ? -16.556 -1.249 23.865 1.00 76.75 88 SER A N 1
ATOM 712 C CA . SER A 1 88 ? -16.144 -2.162 24.946 1.00 76.75 88 SER A CA 1
ATOM 713 C C . SER A 1 88 ? -15.990 -1.472 26.307 1.00 76.75 88 SER A C 1
ATOM 715 O O . SER A 1 88 ? -16.166 -2.120 27.344 1.00 76.75 88 SER A O 1
ATOM 717 N N . ALA A 1 89 ? -15.715 -0.163 26.333 1.00 61.44 89 ALA A N 1
ATOM 718 C CA . ALA A 1 89 ? -15.692 0.636 27.558 1.00 61.44 89 ALA A CA 1
ATOM 719 C C . ALA A 1 89 ? -17.090 0.773 28.192 1.00 61.44 89 ALA A C 1
ATOM 721 O O . ALA A 1 89 ? -17.214 0.646 29.413 1.00 61.44 89 ALA A O 1
ATOM 722 N N . ASP A 1 90 ? -18.139 0.910 27.376 1.00 55.34 90 ASP A N 1
ATOM 723 C CA . ASP A 1 90 ? -19.534 0.983 27.843 1.00 55.34 90 ASP A CA 1
ATOM 724 C C . ASP A 1 90 ? -20.019 -0.317 28.508 1.00 55.34 90 ASP A C 1
ATOM 726 O O . ASP A 1 90 ? -20.925 -0.303 29.339 1.00 55.34 90 ASP A O 1
ATOM 730 N N . THR A 1 91 ? -19.369 -1.453 28.237 1.00 51.72 91 THR A N 1
ATOM 731 C CA . THR A 1 91 ? -19.726 -2.745 28.853 1.00 51.72 91 THR A CA 1
ATOM 732 C C . THR A 1 91 ? -19.231 -2.871 30.310 1.00 51.72 91 THR A C 1
ATOM 734 O O . THR A 1 91 ? -19.627 -3.791 31.025 1.00 51.72 91 THR A O 1
ATOM 737 N N . LYS A 1 92 ? -18.373 -1.962 30.805 1.00 51.47 92 LYS A N 1
ATOM 738 C CA . LYS A 1 92 ? -17.764 -2.068 32.151 1.00 51.47 92 LYS A CA 1
ATOM 739 C C . LYS A 1 92 ? -18.545 -1.401 33.294 1.00 51.47 92 LYS A C 1
ATOM 741 O O . LYS A 1 92 ? -18.063 -1.435 34.427 1.00 51.47 92 LYS A O 1
ATOM 746 N N . ILE A 1 93 ? -19.735 -0.844 33.061 1.00 51.47 93 ILE A N 1
ATOM 747 C CA . ILE A 1 93 ? -20.529 -0.178 34.110 1.00 51.47 93 ILE A CA 1
ATOM 748 C C . ILE A 1 93 ? -21.888 -0.868 34.270 1.00 51.47 93 ILE A C 1
ATOM 750 O O . ILE A 1 93 ? -22.888 -0.373 33.778 1.00 51.47 93 ILE A O 1
ATOM 754 N N . ASP A 1 94 ? -21.925 -2.007 34.969 1.00 49.47 94 ASP A N 1
ATOM 755 C CA . ASP A 1 94 ? -23.153 -2.475 35.644 1.00 49.47 94 ASP A CA 1
ATOM 756 C C . ASP A 1 94 ? -22.892 -3.579 36.691 1.00 49.47 94 ASP A C 1
ATOM 758 O O . ASP A 1 94 ? -23.619 -4.562 36.813 1.00 49.47 94 ASP A O 1
ATOM 762 N N . ILE A 1 95 ? -21.858 -3.412 37.524 1.00 49.41 95 ILE A N 1
ATOM 763 C CA . ILE A 1 95 ? -21.815 -4.114 38.819 1.00 49.41 95 ILE A CA 1
ATOM 764 C C . ILE A 1 95 ? -22.264 -3.117 39.885 1.00 49.41 95 ILE A C 1
ATOM 766 O O . ILE A 1 95 ? -21.451 -2.484 40.560 1.00 49.41 95 ILE A O 1
ATOM 770 N N . LYS A 1 96 ? -23.587 -2.950 40.001 1.00 42.75 96 LYS A N 1
ATOM 771 C CA . LYS A 1 96 ? -24.202 -2.297 41.162 1.00 42.75 96 LYS A CA 1
ATOM 772 C C . LYS A 1 96 ? -23.865 -3.119 42.413 1.00 42.75 96 LYS A C 1
ATOM 774 O O . LYS A 1 96 ? -24.243 -4.286 42.501 1.00 42.75 96 LYS A O 1
ATOM 779 N N . LYS A 1 97 ? -23.127 -2.508 43.342 1.00 38.44 97 LYS A N 1
ATOM 780 C CA . LYS A 1 97 ? -23.144 -2.868 44.766 1.00 38.44 97 LYS A CA 1
ATOM 781 C C . LYS A 1 97 ? -24.342 -2.213 45.436 1.00 38.44 97 LYS A C 1
ATOM 783 O O . LYS A 1 97 ? -24.689 -1.088 45.011 1.00 38.44 97 LYS A O 1
#